Protein AF-A0A147BIZ6-F1 (afdb_monomer)

Mean predicted aligned error: 16.17 Å

Structure (mmCIF, N/CA/C/O backbone):
data_AF-A0A147BIZ6-F1
#
_entry.id   AF-A0A147BIZ6-F1
#
loop_
_atom_site.group_PDB
_atom_site.id
_atom_site.type_symbol
_atom_site.label_atom_id
_atom_site.label_alt_id
_atom_site.label_comp_id
_atom_site.label_asym_id
_atom_site.label_entity_id
_atom_site.label_seq_id
_atom_site.pdbx_PDB_ins_code
_atom_site.Cartn_x
_atom_site.Cartn_y
_atom_site.Cartn_z
_atom_site.occupancy
_atom_site.B_iso_or_equiv
_atom_site.auth_seq_id
_atom_site.auth_comp_id
_atom_site.auth_asym_id
_atom_site.auth_atom_id
_atom_site.pdbx_PDB_model_num
ATOM 1 N N . PRO A 1 1 ? 13.491 -36.170 -57.512 1.00 40.28 1 PRO A N 1
ATOM 2 C CA . PRO A 1 1 ? 14.283 -35.021 -57.006 1.00 40.28 1 PRO A CA 1
ATOM 3 C C . PRO A 1 1 ? 13.377 -34.007 -56.282 1.00 40.28 1 PRO A C 1
ATOM 5 O O . PRO A 1 1 ? 12.767 -33.144 -56.906 1.00 40.28 1 PRO A O 1
ATOM 8 N N . GLY A 1 2 ? 13.208 -34.188 -54.967 1.00 39.81 2 GLY A N 1
ATOM 9 C CA . GLY A 1 2 ? 12.314 -33.380 -54.133 1.00 39.81 2 GLY A CA 1
ATOM 10 C C . GLY A 1 2 ? 12.950 -32.052 -53.729 1.00 39.81 2 GLY A C 1
ATOM 11 O O . GLY A 1 2 ? 13.956 -32.026 -53.024 1.00 39.81 2 GLY A O 1
ATOM 12 N N . GLN A 1 3 ? 12.356 -30.937 -54.155 1.00 44.06 3 GLN A N 1
ATOM 13 C CA . GLN A 1 3 ? 12.737 -29.612 -53.673 1.00 44.06 3 GLN A CA 1
ATOM 14 C C . GLN A 1 3 ? 12.077 -29.357 -52.314 1.00 44.06 3 GLN A C 1
ATOM 16 O O . GLN A 1 3 ? 10.946 -28.878 -52.222 1.00 44.06 3 GLN A O 1
ATOM 21 N N . HIS A 1 4 ? 12.796 -29.667 -51.236 1.00 42.28 4 HIS A N 1
ATOM 22 C CA . HIS A 1 4 ? 12.445 -29.192 -49.902 1.00 42.28 4 HIS A CA 1
ATOM 23 C C . HIS A 1 4 ? 12.630 -27.671 -49.850 1.00 42.28 4 HIS A C 1
ATOM 25 O O . HIS A 1 4 ? 13.736 -27.165 -49.656 1.00 42.28 4 HIS A O 1
ATOM 31 N N . ARG A 1 5 ? 11.530 -26.926 -50.010 1.00 52.16 5 ARG A N 1
ATOM 32 C CA . ARG A 1 5 ? 11.471 -25.501 -49.670 1.00 52.16 5 ARG A CA 1
ATOM 33 C C . ARG A 1 5 ? 11.803 -25.356 -48.183 1.00 52.16 5 ARG A C 1
ATOM 35 O O . ARG A 1 5 ? 10.980 -25.675 -47.325 1.00 52.16 5 ARG A O 1
ATOM 42 N N . ARG A 1 6 ? 13.020 -24.899 -47.873 1.00 53.03 6 ARG A N 1
ATOM 43 C CA . ARG A 1 6 ? 13.407 -24.510 -46.513 1.00 53.03 6 ARG A CA 1
ATOM 44 C C . ARG A 1 6 ? 12.489 -23.370 -46.080 1.00 53.03 6 ARG A C 1
ATOM 46 O O . ARG A 1 6 ? 12.562 -22.273 -46.628 1.00 53.03 6 ARG A O 1
ATOM 53 N N . ARG A 1 7 ? 11.593 -23.645 -45.129 1.00 49.03 7 ARG A N 1
ATOM 54 C CA . ARG A 1 7 ? 10.797 -22.601 -44.477 1.00 49.03 7 ARG A CA 1
ATOM 55 C C . ARG A 1 7 ? 11.773 -21.602 -43.839 1.00 49.03 7 ARG A C 1
ATOM 57 O O . ARG A 1 7 ? 12.720 -22.051 -43.189 1.00 49.03 7 ARG A O 1
ATOM 64 N N . PRO A 1 8 ? 11.586 -20.285 -44.015 1.00 49.44 8 PRO A N 1
ATOM 65 C CA . PRO A 1 8 ? 12.410 -19.311 -43.320 1.00 49.44 8 PRO A CA 1
ATOM 66 C C . PRO A 1 8 ? 12.256 -19.543 -41.816 1.00 49.44 8 PRO A C 1
ATOM 68 O O . PRO A 1 8 ? 11.139 -19.658 -41.305 1.00 49.44 8 PRO A O 1
ATOM 71 N N . PHE A 1 9 ? 13.383 -19.653 -41.112 1.00 48.72 9 PHE A N 1
ATOM 72 C CA . PHE A 1 9 ? 13.404 -19.627 -39.657 1.00 48.72 9 PHE A CA 1
ATOM 73 C C . PHE A 1 9 ? 12.833 -18.276 -39.222 1.00 48.72 9 PHE A C 1
ATOM 75 O O . PHE A 1 9 ? 13.545 -17.273 -39.187 1.00 48.72 9 PHE A O 1
ATOM 82 N N . TYR A 1 10 ? 11.543 -18.230 -38.892 1.00 48.38 10 TYR A N 1
ATOM 83 C CA . TYR A 1 10 ? 11.011 -17.151 -38.078 1.00 48.38 10 TYR A CA 1
ATOM 84 C C . TYR A 1 10 ? 11.776 -17.209 -36.756 1.00 48.38 10 TYR A C 1
ATOM 86 O O . TYR A 1 10 ? 11.495 -18.053 -35.903 1.00 48.38 10 TYR A O 1
ATOM 94 N N . ARG A 1 11 ? 12.782 -16.340 -36.583 1.00 53.50 11 ARG A N 1
ATOM 95 C CA . ARG A 1 11 ? 13.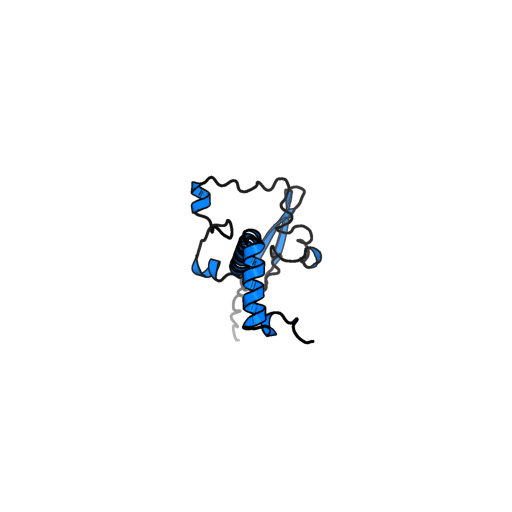306 -16.036 -35.251 1.00 53.50 11 ARG A CA 1
ATOM 96 C C . ARG A 1 11 ? 12.091 -15.624 -34.429 1.00 53.50 11 ARG A C 1
ATOM 98 O O . ARG A 1 11 ? 11.480 -14.598 -34.726 1.00 53.50 11 ARG A O 1
ATOM 105 N N . ARG A 1 12 ? 11.709 -16.441 -33.441 1.00 52.88 12 ARG A N 1
ATOM 106 C CA . ARG A 1 12 ? 10.742 -16.042 -32.413 1.00 52.88 12 ARG A CA 1
ATOM 107 C C . ARG A 1 12 ? 11.179 -14.657 -31.940 1.00 52.88 12 ARG A C 1
ATOM 109 O O . ARG A 1 12 ? 12.283 -14.526 -31.415 1.00 52.88 12 ARG A O 1
ATOM 116 N N . ARG A 1 13 ? 10.353 -13.629 -32.160 1.00 60.19 13 ARG A N 1
ATOM 117 C CA . ARG A 1 13 ? 10.505 -12.359 -31.447 1.00 60.19 13 ARG A CA 1
ATOM 118 C C . ARG A 1 13 ? 10.287 -12.702 -29.978 1.00 60.19 13 ARG A C 1
ATOM 120 O O . ARG A 1 13 ? 9.156 -12.895 -29.551 1.00 60.19 13 ARG A O 1
ATOM 127 N N . GLY A 1 14 ? 11.373 -12.940 -29.251 1.00 64.19 14 GLY A N 1
ATOM 128 C CA . GLY A 1 14 ? 11.318 -13.038 -27.803 1.00 64.19 14 GLY A CA 1
ATOM 129 C C . GLY A 1 14 ? 10.961 -11.659 -27.269 1.00 64.19 14 GLY A C 1
ATOM 130 O O . GLY A 1 14 ? 11.543 -10.669 -27.709 1.00 64.19 14 GLY A O 1
ATOM 131 N N . ASN A 1 15 ? 9.993 -11.585 -26.362 1.00 72.19 15 ASN A N 1
ATOM 132 C CA . ASN A 1 15 ? 9.743 -10.350 -25.635 1.00 72.19 15 ASN A CA 1
ATOM 133 C C . ASN A 1 15 ? 10.897 -10.165 -24.646 1.00 72.19 15 ASN A C 1
ATOM 135 O O . ASN A 1 15 ? 11.154 -11.048 -23.829 1.00 72.19 15 ASN A O 1
ATOM 139 N N . SER A 1 16 ? 11.602 -9.040 -24.738 1.00 79.50 16 SER A N 1
ATOM 140 C CA . SER A 1 16 ? 12.616 -8.641 -23.764 1.00 79.50 16 SER A CA 1
ATOM 141 C C . SER A 1 16 ? 12.055 -7.535 -22.880 1.00 79.50 16 SER A C 1
ATOM 143 O O . SER A 1 16 ? 11.578 -6.525 -23.395 1.00 79.50 16 SER A O 1
ATOM 145 N N . ALA A 1 17 ? 12.142 -7.699 -21.564 1.00 78.69 17 ALA A N 1
ATOM 146 C CA . ALA A 1 17 ? 11.899 -6.629 -20.608 1.00 78.69 17 ALA A CA 1
ATOM 147 C C . ALA A 1 17 ? 13.237 -6.065 -20.126 1.00 78.69 17 ALA A C 1
ATOM 149 O O . ALA A 1 17 ? 14.152 -6.828 -19.801 1.00 78.69 17 ALA A O 1
ATOM 150 N N . THR A 1 18 ? 13.326 -4.742 -20.044 1.00 80.06 18 THR A N 1
ATOM 151 C CA . THR A 1 18 ? 14.473 -4.040 -19.465 1.00 80.06 18 THR A CA 1
ATOM 152 C C . THR A 1 18 ? 14.015 -3.315 -18.210 1.00 80.06 18 THR A C 1
ATOM 154 O O . THR A 1 18 ? 13.061 -2.544 -18.250 1.00 80.06 18 THR A O 1
ATOM 157 N N . TRP A 1 19 ? 14.697 -3.575 -17.100 1.00 77.06 19 TRP A N 1
ATOM 158 C CA . TRP A 1 19 ? 14.511 -2.882 -15.828 1.00 77.06 19 TRP A CA 1
ATOM 159 C C . TRP A 1 19 ? 15.701 -1.962 -15.601 1.00 77.06 19 TRP A C 1
ATOM 161 O O . TRP A 1 19 ? 16.837 -2.417 -15.730 1.00 77.06 19 TRP A O 1
ATOM 171 N N . THR A 1 20 ? 15.449 -0.707 -15.240 1.00 78.50 20 THR A N 1
ATOM 172 C CA . THR A 1 20 ? 16.494 0.287 -14.976 1.00 78.50 20 THR A CA 1
ATOM 173 C C . THR A 1 20 ? 16.209 0.997 -13.662 1.00 78.50 20 THR A C 1
ATOM 175 O O . THR A 1 20 ? 15.079 1.415 -13.416 1.00 78.50 20 THR A O 1
ATOM 178 N N . VAL A 1 21 ? 17.238 1.136 -12.830 1.00 75.00 21 VAL A N 1
ATOM 179 C CA . VAL A 1 21 ? 17.223 1.955 -11.611 1.00 75.00 21 VAL A CA 1
ATOM 180 C C . VAL A 1 21 ? 18.377 2.951 -11.660 1.00 75.00 21 VAL A C 1
ATOM 182 O O . VAL A 1 21 ? 19.414 2.671 -12.266 1.00 75.00 21 VAL A O 1
ATOM 185 N N . LEU A 1 22 ? 18.210 4.109 -11.026 1.00 73.06 22 LEU A N 1
ATOM 186 C CA . LEU A 1 22 ? 19.297 5.065 -10.822 1.00 73.06 22 LEU A CA 1
ATOM 187 C C . LEU A 1 22 ? 19.997 4.739 -9.502 1.00 73.06 22 LEU A C 1
ATOM 189 O O . LEU A 1 22 ? 19.378 4.777 -8.442 1.00 73.06 22 LEU A O 1
ATOM 193 N N . GLY A 1 23 ? 21.279 4.381 -9.574 1.00 70.25 23 GLY A N 1
ATOM 194 C CA . GLY A 1 23 ? 22.105 4.135 -8.394 1.00 70.25 23 GLY A CA 1
ATOM 195 C C . GLY A 1 23 ? 22.572 5.438 -7.718 1.00 70.25 23 GLY A C 1
ATOM 196 O O . GLY A 1 23 ? 22.477 6.485 -8.352 1.00 70.25 23 GLY A O 1
ATOM 197 N N . PRO A 1 24 ? 23.133 5.378 -6.485 1.00 65.81 24 PRO A N 1
ATOM 198 C CA . PRO A 1 24 ? 23.568 6.489 -5.608 1.00 65.81 24 PRO A CA 1
ATOM 199 C C . PRO A 1 24 ? 24.490 7.562 -6.210 1.00 65.81 24 PRO A C 1
ATOM 201 O O . PRO A 1 24 ? 24.700 8.593 -5.582 1.00 65.81 24 PRO A O 1
ATOM 204 N N . GLN A 1 25 ? 25.071 7.316 -7.384 1.00 70.50 25 GLN A N 1
ATOM 205 C CA . GLN A 1 25 ? 25.946 8.243 -8.108 1.00 70.50 25 GLN A CA 1
ATOM 206 C C . GLN A 1 25 ? 25.309 8.755 -9.416 1.00 70.50 25 GLN A C 1
ATOM 208 O O . GLN A 1 25 ? 26.008 9.238 -10.301 1.00 70.50 25 GLN A O 1
ATOM 213 N N . GLY A 1 26 ? 23.996 8.581 -9.587 1.00 68.69 26 GLY A N 1
ATOM 214 C CA . GLY A 1 26 ? 23.255 8.918 -10.805 1.00 68.69 26 GLY A CA 1
ATOM 215 C C . GLY A 1 26 ? 23.491 7.949 -11.968 1.00 68.69 26 GLY A C 1
ATOM 216 O O . GLY A 1 26 ? 23.024 8.189 -13.079 1.00 68.69 26 GLY A O 1
ATOM 217 N N . LEU A 1 27 ? 24.208 6.848 -11.735 1.00 76.81 27 LEU A N 1
ATOM 218 C CA . LEU A 1 27 ? 24.508 5.852 -12.759 1.00 76.81 27 LEU A CA 1
ATOM 219 C C . LEU A 1 27 ? 23.313 4.920 -12.971 1.00 76.81 27 LEU A C 1
ATOM 221 O O . LEU A 1 27 ? 22.795 4.324 -12.024 1.00 76.81 27 LEU A O 1
ATOM 225 N N . ALA A 1 28 ? 22.894 4.770 -14.227 1.00 79.50 28 ALA A N 1
ATOM 226 C CA . ALA A 1 28 ? 21.826 3.854 -14.601 1.00 79.50 28 ALA A CA 1
ATOM 227 C C . ALA A 1 28 ? 22.308 2.400 -14.515 1.0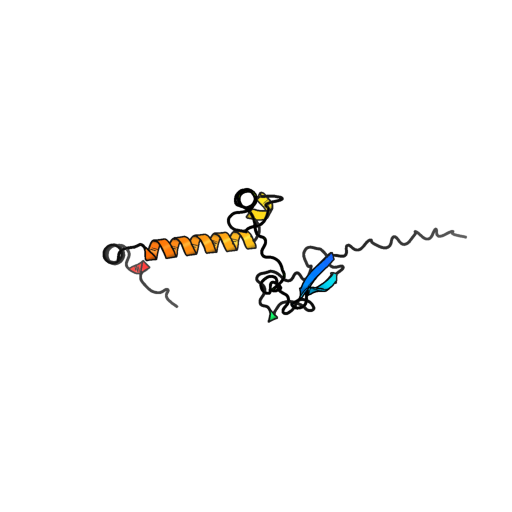0 79.50 28 ALA A C 1
ATOM 229 O O . ALA A 1 28 ? 23.208 1.976 -15.239 1.00 79.50 28 ALA A O 1
ATOM 230 N N . ILE A 1 29 ? 21.660 1.612 -13.662 1.00 77.88 29 ILE A N 1
ATOM 231 C CA . ILE A 1 29 ? 21.880 0.174 -13.543 1.00 77.88 29 ILE A CA 1
ATOM 232 C C . ILE A 1 29 ? 20.719 -0.511 -14.246 1.00 77.88 29 ILE A C 1
ATOM 234 O O . ILE A 1 29 ? 19.570 -0.380 -13.825 1.00 77.88 29 ILE A O 1
ATOM 238 N N . SER A 1 30 ? 21.015 -1.228 -15.330 1.00 81.31 30 SER A N 1
ATOM 239 C CA . SER A 1 30 ? 19.999 -1.870 -16.165 1.00 81.31 30 SER A CA 1
ATOM 240 C C . SER A 1 30 ? 20.161 -3.386 -16.202 1.00 81.31 30 SER A C 1
ATOM 242 O O . SER A 1 30 ? 21.275 -3.908 -16.209 1.00 81.31 30 SER A O 1
ATOM 244 N N . ARG A 1 31 ? 19.039 -4.104 -16.272 1.00 80.81 31 ARG A N 1
ATOM 245 C CA . ARG A 1 31 ? 18.996 -5.547 -16.526 1.00 80.81 31 ARG A CA 1
ATOM 246 C C . ARG A 1 31 ? 17.970 -5.850 -17.603 1.00 80.81 31 ARG A C 1
ATOM 248 O O . ARG A 1 31 ? 16.805 -5.488 -17.464 1.00 80.81 31 ARG A O 1
ATOM 255 N N . THR A 1 32 ? 18.393 -6.600 -18.611 1.00 85.12 32 THR A N 1
ATOM 256 C CA . THR A 1 32 ? 17.518 -7.108 -19.670 1.00 85.12 32 THR A 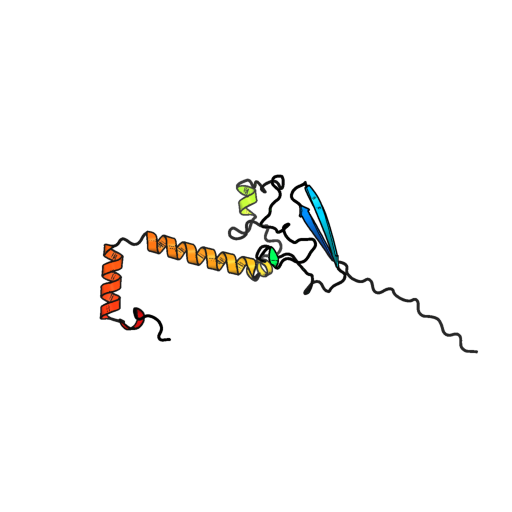CA 1
ATOM 257 C C . THR A 1 32 ? 17.226 -8.586 -19.438 1.00 85.12 32 THR A C 1
ATOM 259 O O . THR A 1 32 ? 18.112 -9.356 -19.066 1.00 85.12 32 THR A O 1
ATOM 262 N N . SER A 1 33 ? 15.977 -8.993 -19.637 1.00 80.62 33 SER A N 1
ATOM 263 C CA . SER A 1 33 ? 15.510 -10.359 -19.414 1.00 80.62 33 SER A CA 1
ATOM 264 C C . SER A 1 33 ? 14.484 -10.757 -2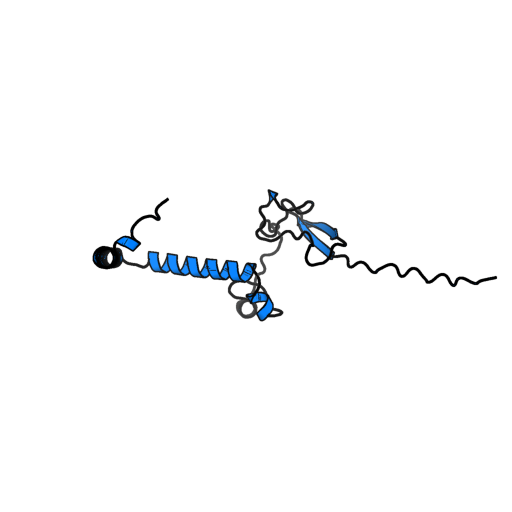0.468 1.00 80.62 33 SER A C 1
ATOM 266 O O . SER A 1 33 ? 13.537 -10.021 -20.731 1.00 80.62 33 SER A O 1
ATOM 268 N N . ASN A 1 34 ? 14.643 -11.960 -21.018 1.00 83.25 34 ASN A N 1
ATOM 269 C CA . ASN A 1 34 ? 13.727 -12.542 -22.006 1.00 83.25 34 ASN A CA 1
ATOM 270 C C . ASN A 1 34 ? 12.652 -13.440 -21.367 1.00 83.25 34 ASN A C 1
ATOM 272 O O . ASN A 1 34 ? 12.008 -14.229 -22.058 1.00 83.25 34 ASN A O 1
ATOM 276 N N . LEU A 1 35 ? 12.511 -13.390 -20.038 1.00 77.56 35 LEU A N 1
ATOM 277 C CA . LEU A 1 35 ? 11.505 -14.162 -19.317 1.00 77.56 35 LEU A CA 1
ATOM 278 C C . LEU A 1 35 ? 10.077 -13.657 -19.620 1.00 77.56 35 LEU A C 1
ATOM 280 O O . LEU A 1 35 ? 9.893 -12.486 -19.968 1.00 77.56 35 LEU A O 1
ATOM 284 N N . PRO A 1 36 ? 9.041 -14.500 -19.464 1.00 75.38 36 PRO A N 1
ATOM 285 C CA . PRO A 1 36 ? 7.655 -14.034 -19.469 1.00 75.38 36 PRO A CA 1
ATOM 286 C C . PRO A 1 36 ? 7.436 -12.927 -18.429 1.00 75.38 36 PRO A C 1
ATOM 288 O O . PRO A 1 36 ? 8.087 -12.923 -17.381 1.00 75.38 36 PRO A O 1
ATOM 291 N N . TRP A 1 37 ? 6.541 -11.979 -18.721 1.00 71.88 37 TRP A N 1
ATOM 292 C CA . TRP A 1 37 ? 6.323 -10.781 -17.896 1.00 71.88 37 TRP A CA 1
ATOM 293 C C . TRP A 1 37 ? 5.957 -11.121 -16.444 1.00 71.88 37 TRP A C 1
ATOM 295 O O . TRP A 1 37 ? 6.411 -10.460 -15.509 1.00 71.88 37 TRP A O 1
ATOM 305 N N . GLU A 1 38 ? 5.190 -12.193 -16.250 1.00 71.88 38 GLU A N 1
ATOM 306 C CA . GLU A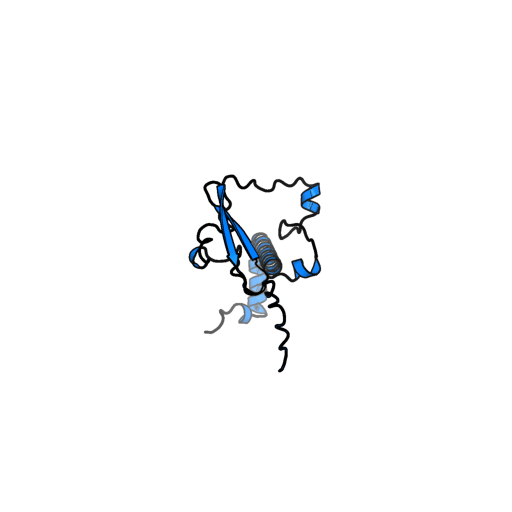 1 38 ? 4.666 -12.651 -14.962 1.00 71.88 38 GLU A CA 1
ATOM 307 C C . GLU A 1 38 ? 5.775 -13.105 -14.004 1.00 71.88 38 GLU A C 1
ATOM 309 O O . GLU A 1 38 ? 5.626 -12.990 -12.789 1.00 71.88 38 GLU A O 1
ATOM 314 N N . VAL A 1 39 ? 6.898 -13.577 -14.552 1.00 75.56 39 VAL A N 1
ATOM 315 C CA . VAL A 1 39 ? 8.029 -14.147 -13.800 1.00 75.56 39 VAL A CA 1
ATOM 316 C C . VAL A 1 39 ? 9.291 -13.287 -13.892 1.00 75.56 39 VAL A C 1
ATOM 318 O O . VAL A 1 39 ? 10.385 -13.733 -13.546 1.00 75.56 39 VAL A O 1
ATOM 321 N N . GLN A 1 40 ? 9.168 -12.045 -14.370 1.00 73.81 40 GLN A N 1
ATOM 322 C CA . GLN A 1 40 ? 10.292 -11.115 -14.407 1.00 73.81 40 GLN A CA 1
ATOM 323 C C . GLN A 1 40 ? 10.827 -10.864 -12.985 1.00 73.81 40 GLN A C 1
ATOM 325 O O . GLN A 1 40 ? 10.032 -10.529 -12.099 1.00 73.81 40 GLN A O 1
ATOM 330 N N . PRO A 1 41 ? 12.154 -10.975 -12.754 1.00 64.81 41 PRO A N 1
ATOM 331 C CA . PRO A 1 41 ? 12.777 -10.645 -11.478 1.00 64.81 41 PRO A CA 1
ATOM 332 C C . PRO A 1 41 ? 12.730 -9.128 -11.288 1.00 64.81 41 PRO A C 1
ATOM 334 O O . PRO A 1 41 ? 13.628 -8.396 -11.705 1.00 64.81 41 PRO A O 1
ATOM 337 N N . ARG A 1 42 ? 11.626 -8.665 -10.708 1.00 68.56 42 ARG A N 1
ATOM 338 C CA . ARG A 1 42 ? 11.355 -7.265 -10.397 1.00 68.56 42 ARG A CA 1
ATOM 339 C C . ARG A 1 42 ? 11.841 -6.992 -8.981 1.00 68.56 42 ARG A C 1
ATOM 341 O O . ARG A 1 42 ? 11.376 -7.685 -8.085 1.00 68.56 42 ARG A O 1
ATOM 348 N N . PRO A 1 43 ? 12.722 -6.007 -8.757 1.00 63.91 43 PRO A N 1
ATOM 349 C CA . PRO A 1 43 ? 12.930 -5.473 -7.419 1.00 63.91 43 PRO A CA 1
ATOM 350 C C . PRO A 1 43 ? 11.607 -4.841 -6.980 1.00 63.91 43 PRO A C 1
ATOM 352 O O . PRO A 1 43 ? 11.227 -3.789 -7.501 1.00 63.91 43 PRO A O 1
ATOM 355 N N . LEU A 1 44 ? 10.850 -5.495 -6.102 1.00 64.56 44 LEU A N 1
ATOM 356 C CA . LEU A 1 44 ? 9.641 -4.887 -5.561 1.00 64.56 44 LEU A CA 1
ATOM 357 C C . LEU A 1 44 ? 10.040 -3.897 -4.467 1.00 64.56 44 LEU A C 1
ATOM 359 O O . LEU A 1 44 ? 11.008 -4.100 -3.739 1.00 64.56 44 LEU A O 1
ATOM 363 N N . THR A 1 45 ? 9.268 -2.819 -4.320 1.00 59.06 45 THR A N 1
ATOM 364 C CA . THR A 1 45 ? 9.501 -1.778 -3.299 1.00 59.06 45 THR A CA 1
ATOM 365 C C . THR A 1 45 ? 9.557 -2.330 -1.872 1.00 59.06 45 THR A C 1
ATOM 367 O O . THR A 1 45 ? 10.100 -1.685 -0.986 1.00 59.06 45 THR A O 1
ATOM 370 N N . THR A 1 46 ? 8.957 -3.495 -1.638 1.00 59.19 46 THR A N 1
ATOM 371 C CA . THR A 1 46 ? 8.824 -4.124 -0.321 1.00 59.19 46 THR A CA 1
ATOM 372 C C . THR A 1 46 ? 9.818 -5.254 -0.076 1.00 59.19 46 THR A C 1
ATOM 374 O O . THR A 1 46 ? 9.825 -5.800 1.026 1.00 59.19 46 THR A O 1
ATOM 377 N N . ASP A 1 47 ? 10.610 -5.643 -1.078 1.00 65.94 47 ASP A N 1
ATOM 378 C CA . ASP A 1 47 ? 11.576 -6.729 -0.920 1.00 65.94 47 ASP A CA 1
ATOM 379 C C . ASP A 1 47 ? 12.671 -6.298 0.054 1.00 65.94 47 ASP A C 1
ATOM 381 O O . ASP A 1 47 ? 13.147 -5.159 0.018 1.00 65.94 47 ASP A O 1
ATOM 385 N N . ARG A 1 48 ? 13.109 -7.211 0.928 1.00 68.19 48 ARG A N 1
ATOM 386 C CA . ARG A 1 48 ? 14.260 -6.911 1.783 1.00 68.19 48 ARG A CA 1
ATOM 387 C C . ARG A 1 48 ? 15.476 -6.653 0.889 1.00 68.19 48 ARG A C 1
ATOM 389 O O . ARG A 1 48 ? 15.722 -7.454 -0.014 1.00 68.19 48 ARG A O 1
ATOM 396 N N . PRO A 1 49 ? 16.310 -5.634 1.166 1.00 68.75 49 PRO A N 1
ATOM 397 C CA . PRO A 1 49 ? 17.465 -5.314 0.322 1.00 68.75 49 PRO A CA 1
ATOM 398 C C . PRO A 1 49 ? 18.391 -6.507 0.030 1.00 68.75 49 PRO A C 1
ATOM 400 O O . PRO A 1 49 ? 18.961 -6.602 -1.055 1.00 68.75 49 PRO A O 1
ATOM 403 N N . ALA A 1 50 ? 18.516 -7.448 0.973 1.00 71.12 50 ALA A N 1
ATOM 404 C CA . ALA A 1 50 ? 19.313 -8.667 0.820 1.00 71.12 50 ALA A CA 1
ATOM 405 C C . ALA A 1 50 ? 18.719 -9.688 -0.174 1.00 71.12 50 ALA A C 1
ATOM 407 O O . ALA A 1 50 ? 19.465 -10.424 -0.827 1.00 71.12 50 ALA A O 1
ATOM 408 N N . GLU A 1 51 ? 17.393 -9.717 -0.298 1.00 75.25 51 GLU A N 1
ATOM 409 C CA . GLU A 1 51 ? 16.627 -10.643 -1.142 1.00 75.25 51 GLU A CA 1
ATOM 410 C C . GLU A 1 51 ? 16.513 -10.129 -2.589 1.00 75.25 51 GLU A C 1
ATOM 412 O O . GLU A 1 51 ? 16.222 -10.895 -3.508 1.00 75.25 51 GLU A O 1
ATOM 417 N N . VAL A 1 52 ? 16.840 -8.853 -2.822 1.00 73.81 52 VAL A N 1
ATOM 418 C CA . VAL A 1 52 ? 16.826 -8.241 -4.153 1.00 73.81 52 VAL A CA 1
ATOM 419 C C . VAL A 1 52 ? 17.900 -8.877 -5.052 1.00 73.81 52 VAL A C 1
ATOM 421 O O . VAL A 1 52 ? 19.090 -8.911 -4.693 1.00 73.81 52 VAL A O 1
ATOM 424 N N . PRO A 1 53 ? 17.524 -9.370 -6.248 1.00 73.75 53 PRO A N 1
ATOM 425 C CA . PRO A 1 53 ? 18.473 -9.949 -7.189 1.00 73.75 53 PRO A CA 1
ATOM 426 C C . PRO A 1 53 ? 19.504 -8.926 -7.687 1.00 73.75 53 PRO A C 1
ATOM 428 O O . PRO A 1 53 ? 19.176 -7.776 -7.982 1.00 73.75 53 PRO A O 1
ATOM 431 N N . LYS A 1 54 ? 20.754 -9.363 -7.901 1.00 73.94 54 LYS A N 1
ATOM 432 C CA . LYS A 1 54 ? 21.732 -8.577 -8.678 1.00 73.94 54 LYS A CA 1
ATOM 433 C C . LYS A 1 54 ? 21.166 -8.271 -10.088 1.00 73.94 54 LYS A C 1
ATOM 435 O O . LYS A 1 54 ? 20.461 -9.121 -10.646 1.00 73.94 54 LYS A O 1
ATOM 440 N N . PRO A 1 55 ? 21.451 -7.098 -10.686 1.00 71.56 55 PRO A N 1
ATOM 441 C CA . PRO A 1 55 ? 22.341 -6.034 -10.209 1.00 71.56 55 PRO A CA 1
ATOM 442 C C . PRO A 1 55 ? 21.669 -5.003 -9.280 1.00 71.56 55 PRO A C 1
ATOM 444 O O . PRO A 1 55 ? 22.318 -4.050 -8.880 1.00 71.56 55 PRO A O 1
ATOM 447 N N . PHE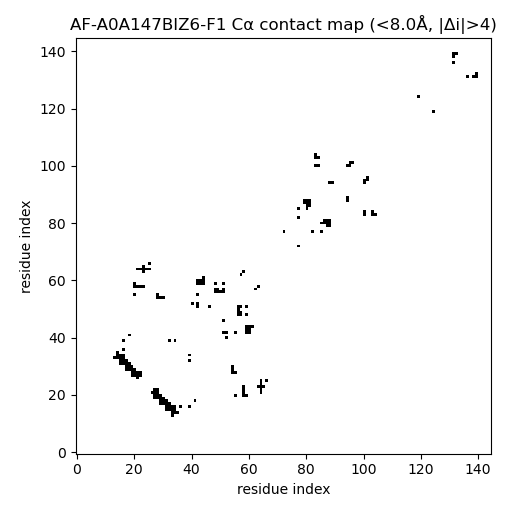 A 1 56 ? 20.399 -5.181 -8.912 1.00 74.06 56 PHE A N 1
ATOM 448 C CA . PHE A 1 56 ? 19.603 -4.167 -8.204 1.00 74.06 56 PHE A CA 1
ATOM 449 C C . PHE A 1 56 ? 19.748 -4.183 -6.676 1.00 74.06 56 PHE A C 1
ATOM 451 O O . PHE A 1 56 ? 19.125 -3.387 -5.977 1.00 74.06 56 PHE A O 1
ATOM 458 N N . ARG A 1 57 ? 20.545 -5.106 -6.133 1.00 75.81 57 ARG A N 1
ATOM 459 C CA . ARG A 1 57 ? 20.800 -5.213 -4.692 1.00 75.81 57 ARG A CA 1
ATOM 460 C C . ARG A 1 57 ? 21.414 -3.910 -4.167 1.00 75.81 57 ARG A C 1
ATOM 462 O O . ARG A 1 57 ? 22.465 -3.514 -4.654 1.00 75.81 57 ARG A O 1
ATOM 469 N N . GLY A 1 58 ? 20.786 -3.294 -3.163 1.00 70.06 58 GLY A N 1
ATOM 470 C CA . GLY A 1 58 ? 21.207 -1.991 -2.619 1.00 70.06 58 GLY A CA 1
ATOM 471 C C . GLY A 1 58 ? 20.825 -0.783 -3.488 1.00 70.06 58 GLY A C 1
ATOM 472 O O . GLY A 1 58 ? 21.322 0.316 -3.263 1.00 70.06 58 GLY A O 1
ATOM 473 N N . HIS A 1 59 ? 19.972 -0.997 -4.494 1.00 67.44 59 HIS A N 1
ATOM 474 C CA . HIS A 1 59 ? 19.430 0.022 -5.395 1.00 67.44 59 HIS A CA 1
ATOM 475 C C . HIS A 1 59 ? 17.905 -0.128 -5.487 1.00 67.44 59 HIS A C 1
ATOM 477 O O . HIS A 1 59 ? 17.330 -0.221 -6.575 1.00 67.44 59 HIS A O 1
ATOM 483 N N . THR A 1 60 ? 17.253 -0.272 -4.332 1.00 61.50 60 THR A N 1
ATOM 484 C CA . THR A 1 60 ? 15.804 -0.491 -4.250 1.00 61.50 60 THR A CA 1
ATOM 485 C C . THR A 1 60 ? 15.034 0.825 -4.310 1.00 61.50 60 THR A C 1
ATOM 487 O O . THR A 1 60 ? 15.593 1.894 -4.103 1.00 61.50 60 THR A O 1
ATOM 490 N N . LEU A 1 61 ? 13.720 0.769 -4.551 1.00 54.66 61 LEU A N 1
ATOM 491 C CA . LEU A 1 61 ? 12.856 1.961 -4.543 1.00 54.66 61 LEU A CA 1
ATOM 492 C C . LEU A 1 61 ? 12.818 2.691 -3.184 1.00 54.66 61 LEU A C 1
ATOM 494 O O . LEU A 1 61 ? 12.413 3.851 -3.141 1.00 54.66 61 LEU A O 1
ATOM 498 N N . THR A 1 62 ? 13.215 2.039 -2.084 1.00 55.53 62 THR A N 1
ATOM 499 C CA . THR A 1 62 ? 13.402 2.698 -0.780 1.00 55.53 62 THR A CA 1
ATOM 500 C C . THR A 1 62 ? 14.741 3.427 -0.673 1.00 55.53 62 THR A C 1
ATOM 502 O O . THR A 1 62 ? 14.847 4.373 0.101 1.00 55.53 62 THR A O 1
ATOM 505 N N . ASP A 1 63 ? 15.720 3.058 -1.500 1.00 56.59 63 ASP A N 1
ATOM 506 C CA . ASP A 1 63 ? 17.023 3.712 -1.632 1.00 56.59 63 ASP A CA 1
ATOM 507 C C . ASP A 1 63 ? 16.951 4.775 -2.739 1.00 56.59 63 ASP A C 1
ATOM 509 O O . ASP A 1 63 ? 17.677 4.720 -3.735 1.00 56.59 63 ASP A O 1
ATOM 513 N N . ARG A 1 64 ? 16.017 5.729 -2.611 1.00 53.97 64 ARG A N 1
ATOM 514 C CA . ARG A 1 64 ? 15.940 6.851 -3.556 1.00 53.97 64 ARG A CA 1
ATOM 515 C C . ARG A 1 64 ? 17.293 7.554 -3.611 1.00 53.97 64 ARG A C 1
ATOM 517 O O . ARG A 1 64 ? 17.878 7.876 -2.577 1.00 53.97 64 ARG A O 1
ATOM 524 N N . HIS A 1 65 ? 17.776 7.796 -4.827 1.00 58.78 65 HIS A N 1
ATOM 525 C CA . HIS A 1 65 ? 18.976 8.591 -5.036 1.00 58.78 65 HIS A CA 1
ATOM 526 C C . HIS A 1 65 ? 18.801 9.960 -4.353 1.00 58.78 65 HIS A C 1
ATOM 528 O O . HIS A 1 65 ? 17.721 10.538 -4.470 1.00 58.78 65 HIS A O 1
ATOM 534 N N . PRO A 1 66 ? 19.827 10.528 -3.694 1.00 61.28 66 PRO A N 1
ATOM 535 C CA . PRO A 1 66 ? 19.724 11.859 -3.087 1.00 61.28 66 PRO A CA 1
ATOM 536 C C . PRO A 1 66 ? 19.299 12.955 -4.080 1.00 61.28 66 PRO A C 1
ATOM 538 O O . PRO A 1 66 ? 18.644 13.916 -3.694 1.00 61.28 66 PRO A O 1
ATOM 541 N N . ASN A 1 67 ? 19.631 12.776 -5.366 1.00 57.31 67 ASN A N 1
ATOM 542 C CA . ASN A 1 67 ? 19.204 13.648 -6.469 1.00 57.31 67 ASN A CA 1
ATOM 543 C C . ASN A 1 67 ? 18.023 13.088 -7.282 1.00 57.31 67 ASN A C 1
ATOM 545 O O . ASN A 1 67 ? 17.744 13.636 -8.343 1.00 57.31 67 ASN A O 1
ATOM 549 N N . ASP A 1 68 ? 17.385 11.981 -6.878 1.00 58.22 68 ASP A N 1
ATOM 550 C CA . ASP A 1 68 ? 16.075 11.630 -7.442 1.00 58.22 68 ASP A CA 1
ATOM 551 C C . ASP A 1 68 ? 15.104 12.681 -6.899 1.00 58.22 68 ASP A C 1
ATOM 553 O O . A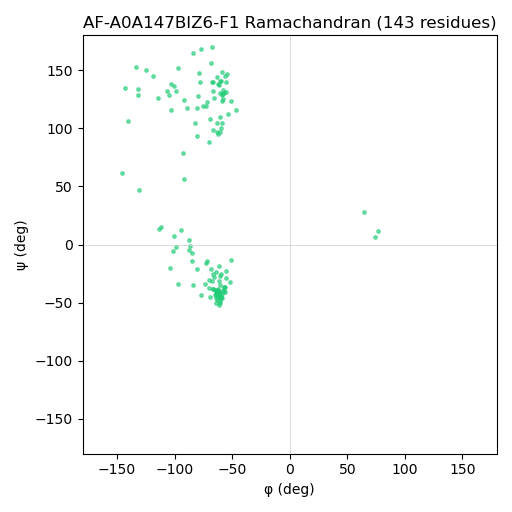SP A 1 68 ? 14.871 12.710 -5.683 1.00 58.22 68 ASP A O 1
ATOM 557 N N . PRO A 1 69 ? 14.626 13.622 -7.732 1.00 58.59 69 PRO A N 1
ATOM 558 C CA . PRO A 1 69 ? 13.824 14.716 -7.229 1.00 58.59 69 PRO A CA 1
ATOM 559 C C . PRO A 1 69 ? 12.598 14.120 -6.548 1.00 58.59 69 PRO A C 1
ATOM 561 O O . PRO A 1 69 ? 11.883 13.292 -7.122 1.00 58.59 69 PRO A O 1
ATOM 564 N N . ALA A 1 70 ? 12.338 14.547 -5.310 1.00 59.91 70 ALA A N 1
ATOM 565 C CA . ALA A 1 70 ? 11.031 14.320 -4.726 1.00 59.91 70 ALA A CA 1
ATOM 566 C C . ALA A 1 70 ? 10.010 14.829 -5.749 1.00 59.91 70 ALA A C 1
ATOM 568 O O . ALA A 1 70 ? 10.107 15.972 -6.193 1.00 59.91 70 ALA A O 1
ATOM 569 N N . GLN A 1 71 ? 9.088 13.969 -6.181 1.00 64.25 71 GLN A N 1
ATOM 570 C CA . GLN A 1 71 ? 8.003 14.404 -7.049 1.00 64.25 71 GLN A CA 1
ATOM 571 C C . GLN A 1 71 ? 7.168 15.407 -6.250 1.00 64.25 71 GLN A C 1
ATOM 573 O O . GLN A 1 71 ? 6.374 15.035 -5.384 1.00 64.25 71 GLN A O 1
ATOM 578 N N . LEU A 1 72 ? 7.449 16.688 -6.478 1.00 71.88 72 LEU A N 1
ATOM 579 C CA . LEU A 1 72 ? 6.737 17.806 -5.892 1.00 71.88 72 LEU A CA 1
ATOM 580 C C . LEU A 1 72 ? 5.496 18.016 -6.743 1.00 71.88 72 LEU A C 1
ATOM 582 O O . LEU A 1 72 ? 5.581 18.512 -7.860 1.00 71.88 72 LEU A O 1
ATOM 586 N N . TYR A 1 73 ? 4.362 17.588 -6.208 1.00 77.69 73 TYR A N 1
ATOM 587 C CA . TYR A 1 73 ? 3.063 17.812 -6.817 1.00 77.69 73 TYR A CA 1
ATOM 588 C C . TYR A 1 73 ? 2.397 19.010 -6.152 1.00 77.69 73 TYR A C 1
ATOM 590 O O . TYR A 1 73 ? 2.324 19.073 -4.917 1.00 77.69 73 TYR A O 1
ATOM 598 N N . ASN A 1 74 ? 1.874 19.930 -6.957 1.00 87.25 74 ASN A N 1
ATOM 599 C CA . ASN A 1 74 ? 0.974 20.961 -6.458 1.00 87.25 74 ASN A CA 1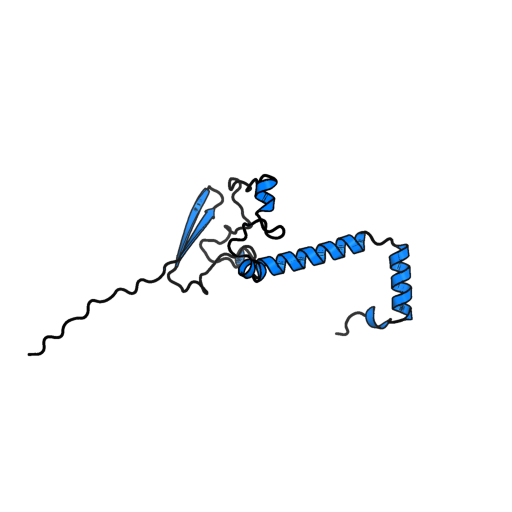
ATOM 600 C C . ASN A 1 74 ? -0.366 20.334 -6.005 1.00 87.25 74 ASN A C 1
ATOM 602 O O . ASN A 1 74 ? -0.625 19.145 -6.213 1.00 87.25 74 ASN A O 1
ATOM 606 N N . GLU A 1 75 ? -1.227 21.099 -5.330 1.00 87.19 75 GLU A N 1
ATOM 607 C CA . GLU A 1 75 ? -2.489 20.553 -4.805 1.00 87.19 75 GLU A CA 1
ATOM 608 C C . GLU A 1 75 ? -3.415 19.997 -5.892 1.00 87.19 75 GLU A C 1
ATOM 610 O O . GLU A 1 75 ? -4.106 19.007 -5.652 1.00 87.19 75 GLU A O 1
ATOM 615 N N . GLU A 1 76 ? -3.427 20.607 -7.074 1.00 88.00 76 GLU A N 1
ATOM 616 C CA . GLU A 1 76 ? -4.262 20.184 -8.199 1.00 88.00 76 GLU A CA 1
ATOM 617 C C . GLU A 1 76 ? -3.772 18.849 -8.764 1.00 88.00 76 GLU A C 1
ATOM 619 O O . GLU A 1 76 ? -4.555 17.914 -8.926 1.00 88.00 76 GLU A O 1
ATOM 624 N N . GLU A 1 77 ? -2.463 18.708 -8.953 1.00 85.81 77 GLU A N 1
ATOM 625 C CA . GLU A 1 77 ? -1.816 17.473 -9.389 1.00 85.81 77 GLU A CA 1
ATOM 626 C C . GLU A 1 77 ? -2.010 16.352 -8.367 1.00 85.81 77 GLU A C 1
ATOM 628 O O . GLU A 1 77 ? -2.304 15.217 -8.740 1.00 85.81 77 GLU A O 1
ATOM 633 N N . ARG A 1 78 ? -1.936 16.658 -7.064 1.00 86.44 78 ARG A N 1
ATOM 634 C CA . ARG A 1 78 ? -2.175 15.671 -5.997 1.00 86.44 78 ARG A CA 1
ATOM 635 C C . ARG A 1 78 ? -3.588 15.100 -6.028 1.00 86.44 78 ARG A C 1
ATOM 637 O O . ARG A 1 78 ? -3.757 13.938 -5.662 1.00 86.44 78 ARG A O 1
ATOM 644 N N . ARG A 1 79 ? -4.590 15.870 -6.469 1.00 87.62 79 ARG A N 1
ATOM 645 C CA . ARG A 1 79 ? -5.982 15.394 -6.606 1.00 87.62 79 ARG A CA 1
ATOM 646 C C . ARG A 1 79 ? -6.143 14.351 -7.713 1.00 87.62 79 ARG A C 1
ATOM 648 O O . ARG A 1 79 ? -7.109 13.595 -7.679 1.00 87.62 79 ARG A O 1
ATOM 655 N N . LEU A 1 80 ? -5.211 14.292 -8.666 1.00 87.94 80 LEU A N 1
ATOM 656 C CA . LEU A 1 80 ? -5.201 13.304 -9.752 1.00 87.94 80 LEU A CA 1
ATOM 657 C C . LEU A 1 80 ? -4.533 11.979 -9.350 1.00 87.94 80 LEU A C 1
ATOM 659 O O . LEU A 1 80 ? -4.546 11.014 -10.117 1.00 87.94 80 LEU A O 1
ATOM 663 N N . LEU A 1 81 ? -3.926 11.923 -8.163 1.00 89.38 81 LEU A N 1
ATOM 664 C CA . LEU A 1 81 ? -3.227 10.747 -7.661 1.00 89.38 81 LEU A CA 1
ATOM 665 C C . LEU A 1 81 ? -4.128 9.940 -6.731 1.00 89.38 81 LEU A C 1
ATOM 667 O O . LEU A 1 81 ? -4.960 10.479 -6.004 1.00 89.38 81 LEU A O 1
ATOM 671 N N . CYS A 1 82 ? -3.877 8.633 -6.666 1.00 91.12 82 CYS A N 1
ATOM 672 C CA . CYS A 1 82 ? -4.451 7.809 -5.615 1.00 91.12 82 CYS A CA 1
ATOM 673 C C . CYS A 1 82 ? -4.024 8.360 -4.236 1.00 91.12 82 CYS A C 1
ATOM 675 O O . CYS A 1 82 ? -2.818 8.419 -3.968 1.00 91.12 82 CYS A O 1
ATOM 677 N N . PRO A 1 83 ? -4.953 8.671 -3.314 1.00 89.56 83 PRO A N 1
ATOM 678 C CA . PRO A 1 83 ? -4.619 9.276 -2.021 1.00 89.56 83 PRO A CA 1
ATOM 679 C C . PRO A 1 83 ? -3.821 8.340 -1.105 1.00 89.56 83 PRO A C 1
ATOM 681 O O . PRO A 1 83 ? -3.071 8.800 -0.248 1.00 89.56 83 PRO A O 1
ATOM 684 N N . LEU A 1 84 ? -3.956 7.023 -1.292 1.00 87.81 84 LEU A N 1
ATOM 685 C CA . LEU A 1 84 ? -3.185 6.028 -0.547 1.00 87.81 84 LEU A CA 1
ATOM 686 C C . LEU A 1 84 ? -1.809 5.786 -1.164 1.00 87.81 84 LEU A C 1
ATOM 688 O O . LEU A 1 84 ? -0.854 5.502 -0.442 1.00 87.81 84 LEU A O 1
ATOM 692 N N . CYS A 1 85 ? -1.710 5.842 -2.496 1.00 84.62 85 CYS A N 1
ATOM 693 C CA . CYS A 1 85 ? -0.513 5.393 -3.194 1.00 84.62 85 CYS A CA 1
ATOM 694 C C . CYS A 1 85 ? 0.404 6.501 -3.711 1.00 84.62 85 CYS A C 1
ATOM 696 O O . CYS A 1 85 ? 1.574 6.203 -3.956 1.00 84.62 85 CYS A O 1
ATOM 698 N N . GLY A 1 86 ? -0.102 7.726 -3.868 1.00 85.25 86 GLY A N 1
ATOM 699 C CA . GLY A 1 86 ? 0.647 8.862 -4.404 1.00 85.25 86 GLY A CA 1
ATOM 700 C C . GLY A 1 86 ? 1.069 8.682 -5.863 1.00 85.25 86 GLY A C 1
ATOM 701 O O . GLY A 1 86 ? 2.106 9.200 -6.254 1.00 85.25 86 GLY A O 1
ATOM 702 N N . VAL A 1 87 ? 0.312 7.906 -6.648 1.00 86.44 87 VAL A N 1
ATOM 703 C CA . VAL A 1 87 ? 0.599 7.629 -8.066 1.00 86.44 87 VAL A CA 1
ATOM 704 C C . VAL A 1 87 ? -0.663 7.794 -8.918 1.00 86.44 87 VAL A C 1
ATOM 706 O O . VAL A 1 87 ? -1.760 7.576 -8.390 1.00 86.44 87 VAL A O 1
ATOM 709 N N . PRO A 1 88 ? -0.539 8.136 -10.214 1.00 86.06 88 PRO A N 1
ATOM 710 C CA . PRO A 1 88 ? -1.682 8.215 -11.119 1.00 86.06 88 PRO A CA 1
ATOM 711 C C . PRO A 1 88 ? -2.375 6.859 -11.296 1.00 86.06 88 PRO A C 1
ATOM 713 O O . PRO A 1 88 ? -1.726 5.824 -11.475 1.00 86.06 88 PRO A O 1
ATOM 716 N N . GLU A 1 89 ? -3.707 6.861 -11.298 1.00 86.62 89 GLU A N 1
ATOM 717 C CA . GLU A 1 89 ? -4.521 5.661 -11.513 1.00 86.62 89 GLU A CA 1
ATOM 718 C C . GLU A 1 89 ? -4.877 5.501 -12.998 1.00 86.62 89 GLU A C 1
ATOM 720 O O . GLU A 1 89 ? -5.994 5.799 -13.408 1.00 86.62 89 GLU A O 1
ATOM 725 N N . ILE A 1 90 ? -3.942 4.998 -13.816 1.00 85.31 90 ILE A N 1
ATOM 726 C CA . ILE A 1 90 ? -4.178 4.773 -15.263 1.00 85.31 90 ILE A CA 1
ATOM 727 C C . ILE A 1 90 ? -5.404 3.871 -15.490 1.00 85.31 90 ILE A C 1
ATOM 729 O O . ILE A 1 90 ? -6.216 4.115 -16.378 1.00 85.31 90 ILE A O 1
ATOM 733 N N . HIS A 1 91 ? -5.550 2.831 -14.663 1.00 88.75 91 HIS A N 1
ATOM 734 C CA . HIS A 1 91 ? -6.741 1.991 -14.630 1.00 88.75 91 HIS A CA 1
ATOM 735 C C . HIS A 1 91 ? -7.091 1.631 -13.180 1.00 88.75 91 HIS A C 1
ATOM 737 O O . HIS A 1 91 ? -6.421 0.826 -12.525 1.00 88.75 91 HIS A O 1
ATOM 743 N N . ARG A 1 92 ? -8.154 2.260 -12.671 1.00 89.25 92 ARG A N 1
ATOM 744 C CA . ARG A 1 92 ? -8.539 2.235 -11.252 1.00 89.25 92 ARG A CA 1
ATOM 745 C C . ARG A 1 92 ? -8.810 0.829 -10.716 1.00 89.25 92 ARG A C 1
ATOM 747 O O . ARG A 1 92 ? -8.293 0.463 -9.666 1.00 89.25 92 ARG A O 1
ATOM 754 N N . GLY A 1 93 ? -9.563 0.010 -11.454 1.00 90.94 93 GLY A N 1
ATOM 755 C CA . GLY A 1 93 ? -9.948 -1.328 -10.986 1.00 90.94 93 GLY A CA 1
ATOM 756 C C . GLY A 1 93 ? -8.748 -2.253 -10.761 1.00 90.94 93 GLY A C 1
ATOM 757 O O . GLY A 1 93 ? -8.656 -2.939 -9.745 1.00 90.94 93 GLY A O 1
ATOM 758 N N . THR A 1 94 ? -7.775 -2.222 -11.672 1.00 87.56 94 THR A N 1
ATOM 759 C CA . THR A 1 94 ? -6.543 -3.017 -11.544 1.00 87.56 94 THR A CA 1
ATOM 760 C C . THR A 1 94 ? -5.609 -2.447 -10.483 1.00 87.56 94 THR A C 1
ATOM 762 O O . THR A 1 94 ? -4.950 -3.213 -9.785 1.00 87.56 94 THR A O 1
ATOM 765 N N . HIS A 1 95 ? -5.570 -1.120 -10.326 1.00 89.44 95 HIS A N 1
ATOM 766 C CA . HIS A 1 95 ? -4.804 -0.464 -9.269 1.00 89.44 95 HIS A CA 1
ATOM 767 C C . HIS A 1 95 ? -5.287 -0.884 -7.871 1.00 89.44 95 HIS A C 1
ATOM 769 O O . HIS A 1 95 ? -4.490 -1.360 -7.064 1.00 89.44 95 HIS A O 1
ATOM 775 N N . GLN A 1 96 ? -6.593 -0.781 -7.609 1.00 91.56 96 GLN A N 1
ATOM 776 C CA . GLN A 1 96 ? -7.202 -1.118 -6.316 1.00 91.56 96 GLN A CA 1
ATOM 777 C C . GLN A 1 96 ? -7.137 -2.619 -5.996 1.00 91.56 96 GLN A C 1
ATOM 779 O O . GLN A 1 96 ? -7.001 -3.018 -4.839 1.00 91.56 96 GLN A O 1
ATOM 784 N N . ALA A 1 97 ? -7.179 -3.476 -7.020 1.00 88.19 97 ALA A N 1
ATOM 785 C CA . ALA A 1 97 ? -6.960 -4.910 -6.849 1.00 88.19 97 ALA A CA 1
ATOM 786 C C . ALA A 1 97 ? -5.489 -5.271 -6.552 1.00 88.19 97 ALA A C 1
ATOM 788 O O . ALA A 1 97 ? -5.209 -6.396 -6.134 1.00 88.19 97 ALA A O 1
ATOM 789 N N . GLY A 1 98 ? -4.555 -4.337 -6.756 1.00 84.06 98 GLY A N 1
ATOM 790 C CA . GLY A 1 98 ? -3.126 -4.547 -6.570 1.00 84.06 98 GLY A CA 1
ATOM 791 C C . GLY A 1 98 ? -2.735 -4.787 -5.110 1.00 84.06 98 GLY A C 1
ATOM 792 O O . GLY A 1 98 ? -3.202 -4.109 -4.193 1.00 84.06 98 GLY A O 1
ATOM 793 N N . ALA A 1 99 ? -1.803 -5.719 -4.895 1.00 81.25 99 ALA A N 1
ATOM 794 C CA . ALA A 1 99 ? -1.326 -6.093 -3.561 1.00 81.25 99 ALA A CA 1
ATOM 795 C C . ALA A 1 99 ? -0.763 -4.901 -2.763 1.00 81.25 99 ALA A C 1
ATOM 797 O O . ALA A 1 99 ? -1.048 -4.769 -1.575 1.00 81.25 99 ALA A O 1
ATOM 798 N N . LEU A 1 100 ? -0.021 -3.998 -3.419 1.00 81.94 100 LEU A N 1
ATOM 799 C CA . LEU A 1 100 ? 0.538 -2.809 -2.769 1.00 81.94 100 LEU A CA 1
ATOM 800 C C . LEU A 1 100 ? -0.553 -1.848 -2.272 1.00 81.94 100 LEU A C 1
ATOM 802 O O . LEU A 1 100 ? -0.438 -1.319 -1.168 1.00 81.94 100 LEU A O 1
ATOM 806 N N . HIS A 1 101 ? -1.609 -1.634 -3.066 1.00 89.06 101 HIS A N 1
ATOM 807 C CA . HIS A 1 101 ? -2.722 -0.765 -2.680 1.00 89.06 101 HIS A CA 1
ATOM 808 C C . HIS A 1 101 ? -3.441 -1.334 -1.455 1.00 89.06 101 HIS A C 1
ATOM 810 O O . HIS A 1 101 ? -3.560 -0.646 -0.445 1.00 89.06 101 HIS A O 1
ATOM 816 N N . ARG A 1 102 ? -3.808 -2.621 -1.499 1.00 88.31 102 ARG A N 1
ATOM 817 C CA . ARG A 1 102 ? -4.459 -3.319 -0.378 1.00 88.31 102 ARG A CA 1
ATOM 818 C C . ARG A 1 102 ? -3.614 -3.313 0.896 1.00 88.31 102 ARG A C 1
ATOM 820 O O . ARG A 1 102 ? -4.137 -3.123 1.988 1.00 88.31 102 ARG A O 1
ATOM 827 N N . ALA A 1 103 ? -2.299 -3.491 0.776 1.00 80.31 103 ALA A N 1
ATOM 828 C CA . ALA A 1 103 ? -1.399 -3.414 1.924 1.00 80.31 103 ALA A CA 1
ATOM 829 C C . ALA A 1 103 ? -1.393 -2.010 2.556 1.00 80.31 103 ALA A C 1
ATOM 831 O O . ALA A 1 103 ? -1.455 -1.879 3.781 1.00 80.31 103 ALA A O 1
ATOM 832 N N . ARG A 1 104 ? -1.363 -0.954 1.732 1.00 85.81 104 ARG A N 1
ATOM 833 C CA . ARG A 1 104 ? -1.434 0.441 2.201 1.00 85.81 104 ARG A CA 1
ATOM 834 C C . ARG A 1 104 ? -2.790 0.780 2.814 1.00 85.81 104 ARG A C 1
ATOM 836 O O . ARG A 1 104 ? -2.824 1.471 3.828 1.00 85.81 104 ARG A O 1
ATOM 843 N N . GLU A 1 105 ? -3.875 0.266 2.248 1.00 92.88 105 GLU A N 1
ATOM 844 C CA . GLU A 1 105 ? -5.231 0.406 2.782 1.00 92.88 105 GLU A CA 1
ATOM 845 C C . GLU A 1 105 ? -5.351 -0.220 4.179 1.00 92.88 105 GLU A C 1
ATOM 847 O O . GLU A 1 105 ? -5.740 0.460 5.130 1.00 92.88 105 GLU A O 1
ATOM 852 N N . SER A 1 106 ? -4.900 -1.467 4.347 1.00 87.06 106 SER A N 1
ATOM 853 C CA . SER A 1 106 ? -4.859 -2.142 5.652 1.00 87.06 106 SER A CA 1
ATOM 854 C C . SER A 1 106 ? -4.013 -1.380 6.676 1.00 87.06 106 SER A C 1
ATOM 856 O O . SER A 1 106 ? -4.420 -1.213 7.826 1.00 87.06 106 SER A O 1
ATOM 858 N N . ALA A 1 107 ? -2.848 -0.868 6.269 1.00 81.50 107 ALA A N 1
ATOM 859 C CA . ALA A 1 107 ? -1.994 -0.067 7.142 1.00 81.50 107 ALA A CA 1
ATOM 860 C C . ALA A 1 107 ? -2.654 1.265 7.544 1.00 81.50 107 ALA A C 1
ATOM 862 O O . ALA A 1 107 ? -2.541 1.686 8.697 1.00 81.50 107 ALA A O 1
ATOM 863 N N . ALA A 1 108 ? -3.358 1.927 6.622 1.00 87.19 108 ALA A N 1
ATOM 864 C CA . ALA A 1 108 ? -4.110 3.144 6.913 1.00 87.19 108 ALA A CA 1
ATOM 865 C C . ALA A 1 108 ? -5.254 2.873 7.903 1.00 87.19 108 ALA A C 1
ATOM 867 O O . ALA A 1 108 ? -5.414 3.620 8.869 1.00 87.19 108 ALA A O 1
ATOM 868 N N . ALA A 1 109 ? -5.986 1.769 7.724 1.00 88.88 109 ALA A N 1
ATOM 869 C CA . ALA A 1 109 ? -7.030 1.342 8.650 1.00 88.88 109 ALA A CA 1
ATOM 870 C C . ALA A 1 109 ? -6.466 1.064 10.054 1.00 88.88 109 ALA A C 1
ATOM 872 O O . ALA A 1 109 ? -6.997 1.568 11.044 1.00 88.88 109 ALA A O 1
ATOM 873 N N . ALA A 1 110 ? -5.347 0.340 10.149 1.00 83.31 110 ALA A N 1
ATOM 874 C CA . ALA A 1 110 ? -4.686 0.067 11.424 1.00 83.31 110 ALA A CA 1
ATOM 875 C C . ALA A 1 110 ? -4.255 1.359 12.139 1.00 83.31 110 ALA A C 1
ATOM 877 O O . ALA A 1 110 ? -4.521 1.529 13.328 1.00 83.31 110 ALA A O 1
ATOM 878 N N . ARG A 1 111 ? -3.655 2.314 11.415 1.00 84.25 111 ARG A N 1
ATOM 879 C CA . ARG A 1 111 ? -3.283 3.629 11.971 1.00 84.25 111 ARG A CA 1
ATOM 880 C C . ARG A 1 111 ? -4.496 4.399 12.481 1.00 84.25 111 ARG A C 1
ATOM 882 O O . ARG A 1 111 ? -4.431 4.977 13.561 1.00 84.25 111 ARG A O 1
ATOM 889 N N . ALA A 1 112 ? -5.603 4.384 11.742 1.00 86.00 112 ALA A N 1
ATOM 890 C CA . ALA A 1 112 ? -6.836 5.035 12.171 1.00 86.00 112 ALA A CA 1
ATOM 891 C C . ALA A 1 112 ? -7.388 4.422 13.470 1.00 86.00 112 ALA A C 1
ATOM 893 O O . ALA A 1 112 ? -7.847 5.156 14.342 1.00 86.00 112 ALA A O 1
ATOM 894 N N . VAL A 1 113 ? -7.302 3.097 13.633 1.00 84.81 113 VAL A N 1
ATOM 895 C CA . VAL A 1 113 ? -7.667 2.421 14.889 1.00 84.81 113 VAL A CA 1
ATOM 896 C C . VAL A 1 113 ? -6.756 2.863 16.032 1.00 84.81 113 VAL A C 1
ATOM 898 O O . VAL A 1 113 ? -7.260 3.241 17.084 1.00 84.81 113 VAL A O 1
ATOM 901 N N . VAL A 1 114 ? -5.437 2.879 15.826 1.00 79.19 114 VAL A N 1
ATOM 902 C CA . VAL A 1 114 ? -4.473 3.312 16.854 1.00 79.19 114 VAL A CA 1
ATOM 903 C C . VAL A 1 114 ? -4.725 4.756 17.286 1.00 79.19 114 VAL A C 1
ATOM 905 O O . VAL A 1 114 ? -4.774 5.029 18.480 1.00 79.19 114 VAL A O 1
ATOM 908 N N . LEU A 1 115 ? -4.951 5.674 16.342 1.00 81.31 115 LEU A N 1
ATOM 909 C CA . LEU A 1 115 ? -5.261 7.072 16.658 1.00 81.31 115 LEU A CA 1
ATOM 910 C C . LEU A 1 115 ? -6.580 7.213 17.425 1.00 81.31 115 LEU A C 1
ATOM 912 O O . LEU A 1 115 ? -6.661 8.002 18.361 1.00 81.31 115 LEU A O 1
ATOM 916 N N . ARG A 1 116 ? -7.605 6.428 17.067 1.00 81.12 116 ARG A N 1
ATOM 917 C CA . ARG A 1 116 ? -8.867 6.397 17.819 1.00 81.12 116 ARG A CA 1
ATOM 918 C C . ARG A 1 116 ? -8.660 5.891 19.237 1.00 81.12 116 ARG A C 1
ATOM 920 O O . ARG A 1 116 ? -9.195 6.501 20.148 1.00 81.12 116 ARG A O 1
ATOM 927 N N . LEU A 1 117 ? -7.882 4.823 19.420 1.00 76.44 117 LEU A N 1
ATOM 928 C CA . LEU A 1 117 ? -7.543 4.294 20.743 1.00 76.44 117 LEU A CA 1
ATOM 929 C C . LEU A 1 117 ? -6.764 5.317 21.576 1.00 76.44 117 LEU A C 1
ATOM 931 O O . LEU A 1 117 ? -7.075 5.491 22.745 1.00 76.44 117 LEU A O 1
ATOM 935 N N . ALA A 1 118 ? -5.810 6.031 20.974 1.00 74.12 118 ALA A N 1
ATOM 936 C CA . ALA A 1 118 ? -5.054 7.088 21.647 1.00 74.12 118 ALA A CA 1
ATOM 937 C C . ALA A 1 118 ? -5.930 8.280 22.076 1.00 74.12 118 ALA A C 1
ATOM 939 O O . ALA A 1 118 ? -5.573 9.000 23.001 1.00 74.12 118 ALA A O 1
ATOM 940 N N . ALA A 1 119 ? -7.073 8.484 21.416 1.00 78.25 119 ALA A N 1
ATOM 941 C CA . ALA A 1 119 ? -8.057 9.501 21.773 1.00 78.25 119 ALA A CA 1
ATOM 942 C C . ALA A 1 119 ? -9.095 9.018 22.808 1.00 78.25 119 ALA A C 1
ATOM 944 O O . ALA A 1 119 ? -9.941 9.809 23.229 1.00 78.25 119 ALA A O 1
ATOM 945 N N . ILE A 1 120 ? -9.078 7.738 23.205 1.00 80.56 120 ILE A N 1
ATOM 946 C CA . ILE A 1 120 ? -9.957 7.237 24.265 1.00 80.56 120 ILE A CA 1
ATOM 947 C C . ILE A 1 120 ? -9.415 7.723 25.606 1.00 80.56 120 ILE A C 1
ATOM 949 O O . ILE A 1 120 ? -8.312 7.370 26.009 1.00 80.56 120 ILE A O 1
ATOM 953 N N . ASP A 1 121 ? -10.235 8.497 26.309 1.00 82.88 121 ASP A N 1
ATOM 954 C CA . ASP A 1 121 ? -9.979 8.863 27.696 1.00 82.88 121 ASP A CA 1
ATOM 955 C C . ASP A 1 121 ? -9.898 7.618 28.603 1.00 82.88 121 ASP A C 1
ATOM 957 O O . ASP A 1 121 ? -10.693 6.679 28.474 1.00 82.88 121 ASP A O 1
ATOM 961 N N . GLU A 1 122 ? -8.962 7.634 29.552 1.00 84.06 122 GLU A N 1
ATOM 962 C CA . GLU A 1 122 ? -8.682 6.514 30.457 1.00 84.06 122 GLU A CA 1
ATOM 963 C C . GLU A 1 122 ? -9.941 6.076 31.226 1.00 84.06 122 GLU A C 1
ATOM 965 O O . GLU A 1 122 ? -10.196 4.882 31.396 1.00 84.06 122 GLU A O 1
ATOM 970 N N . GLN A 1 123 ? -10.810 7.013 31.622 1.00 86.19 123 GLN A N 1
ATOM 971 C CA . GLN A 1 123 ? -12.042 6.688 32.338 1.00 86.19 123 GLN A CA 1
ATOM 972 C C . GLN A 1 123 ? -13.028 5.909 31.454 1.00 86.19 123 GLN A C 1
ATOM 974 O O . GLN A 1 123 ? -13.693 4.978 31.923 1.00 86.19 123 GLN A O 1
ATOM 979 N N . ASN A 1 124 ? -13.116 6.258 30.169 1.00 82.25 124 ASN A N 1
ATOM 980 C CA . ASN A 1 124 ? -13.952 5.550 29.201 1.00 82.25 124 ASN A CA 1
ATOM 981 C C . ASN A 1 124 ? -13.393 4.159 28.878 1.00 82.25 124 ASN A C 1
ATOM 983 O O . ASN A 1 124 ? -14.168 3.203 28.781 1.00 82.25 124 ASN A O 1
ATOM 987 N N . LEU A 1 125 ? -12.066 4.021 28.796 1.00 86.31 125 LEU A N 1
ATOM 988 C CA . LEU A 1 125 ? -11.403 2.726 28.642 1.00 86.31 125 LEU A CA 1
ATOM 989 C C . LEU A 1 125 ? -11.706 1.801 29.829 1.00 86.31 125 LEU A C 1
ATOM 991 O O . LEU A 1 125 ? -12.133 0.660 29.632 1.00 86.31 125 LEU A O 1
ATOM 995 N N . GLN A 1 126 ? -11.565 2.296 31.061 1.00 88.94 126 GLN A N 1
ATOM 996 C CA . GLN A 1 126 ? -11.839 1.508 32.267 1.00 88.94 126 GLN A CA 1
ATOM 997 C C . GLN A 1 126 ? -13.311 1.088 32.367 1.00 88.94 126 GLN A C 1
ATOM 999 O O . GLN A 1 126 ? -13.601 -0.066 32.697 1.00 88.94 126 GLN A O 1
ATOM 1004 N N . ARG A 1 127 ? -14.261 1.973 32.021 1.00 88.00 127 ARG A N 1
ATOM 1005 C CA . ARG A 1 127 ? -15.690 1.608 31.956 1.00 88.00 127 ARG A CA 1
ATOM 1006 C C . ARG A 1 127 ? -15.949 0.519 30.919 1.00 88.00 127 ARG A C 1
ATOM 1008 O O . ARG A 1 127 ? -16.650 -0.446 31.221 1.00 88.00 127 ARG A O 1
ATOM 1015 N N . ALA A 1 128 ? -15.369 0.637 29.726 1.00 85.88 128 ALA A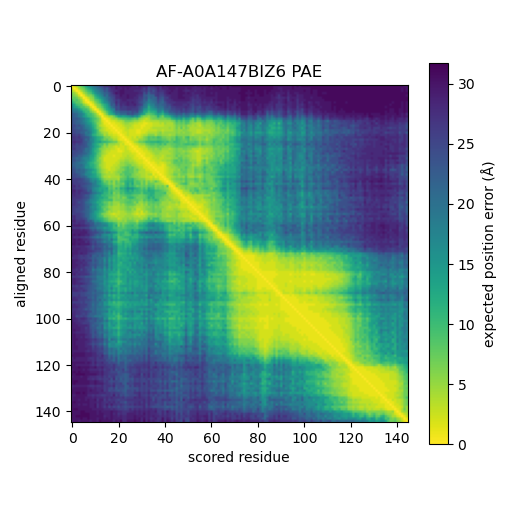 N 1
ATOM 1016 C CA . ALA A 1 128 ? -15.509 -0.376 28.684 1.00 85.88 128 ALA A CA 1
ATOM 1017 C C . ALA A 1 128 ? -14.943 -1.733 29.141 1.00 85.88 128 ALA A C 1
ATOM 1019 O O . ALA A 1 128 ? -15.614 -2.758 29.008 1.00 85.88 128 ALA A O 1
ATOM 1020 N N . LEU A 1 129 ? -13.761 -1.745 29.765 1.00 89.75 129 LEU A N 1
ATOM 1021 C CA . LEU A 1 129 ? -13.164 -2.958 30.329 1.00 89.75 129 LEU A CA 1
ATOM 1022 C C . LEU A 1 129 ? -14.027 -3.572 31.436 1.00 89.75 129 LEU A C 1
ATOM 1024 O O . LEU A 1 129 ? -14.176 -4.793 31.473 1.00 89.75 129 LEU A O 1
ATOM 1028 N N . ALA A 1 130 ? -14.633 -2.765 32.309 1.00 90.38 130 ALA A N 1
ATOM 1029 C CA . ALA A 1 130 ? -15.545 -3.256 33.341 1.00 90.38 130 ALA A CA 1
ATOM 1030 C C . ALA A 1 130 ? -16.774 -3.959 32.736 1.00 90.38 130 ALA A C 1
ATOM 1032 O O . ALA A 1 130 ? -17.160 -5.038 33.193 1.00 90.38 130 ALA A O 1
ATOM 1033 N N . VAL A 1 131 ? -17.346 -3.400 31.664 1.00 92.19 131 VAL A N 1
ATOM 1034 C CA . VAL A 1 131 ? -18.460 -4.019 30.927 1.00 92.19 131 VAL A CA 1
ATOM 1035 C C . VAL A 1 131 ? -18.030 -5.340 30.285 1.00 92.19 131 VAL A C 1
ATOM 1037 O O . VAL A 1 131 ? -18.725 -6.345 30.437 1.00 92.19 131 VAL A O 1
ATOM 1040 N N . VAL A 1 132 ? -16.871 -5.381 29.619 1.00 91.94 132 VAL A N 1
ATOM 1041 C CA . VAL A 1 132 ? -16.366 -6.608 28.976 1.00 91.94 132 VAL A CA 1
ATOM 1042 C C . VAL A 1 132 ? -16.051 -7.687 30.011 1.00 91.94 132 VAL A C 1
ATOM 1044 O O . VAL A 1 132 ? -16.460 -8.832 29.828 1.00 91.94 132 VAL A O 1
ATOM 1047 N N . ARG A 1 133 ? -15.405 -7.337 31.131 1.00 91.88 133 ARG A N 1
ATOM 1048 C CA . ARG A 1 133 ? -15.148 -8.266 32.247 1.00 91.88 133 ARG A CA 1
ATOM 1049 C C . ARG A 1 133 ? -16.440 -8.875 32.792 1.00 91.88 133 ARG A C 1
ATOM 1051 O O . ARG A 1 133 ? -16.449 -10.054 33.126 1.00 91.88 133 ARG A O 1
ATOM 1058 N N . ARG A 1 134 ? -17.525 -8.095 32.852 1.00 91.69 134 ARG A N 1
ATOM 1059 C CA . ARG A 1 134 ? -18.829 -8.554 33.351 1.00 91.69 134 ARG A CA 1
ATOM 1060 C C . ARG A 1 134 ? -19.585 -9.421 32.345 1.00 91.69 134 ARG A C 1
ATOM 1062 O O . ARG A 1 134 ? -20.180 -10.415 32.742 1.00 91.69 134 ARG A O 1
ATOM 1069 N N . LEU A 1 135 ? -19.603 -9.032 31.070 1.00 93.69 135 LEU A N 1
ATOM 1070 C CA . LEU A 1 135 ? -20.481 -9.649 30.068 1.00 93.69 135 LEU A CA 1
ATOM 1071 C C . LEU A 1 135 ? -19.794 -10.729 29.232 1.00 93.69 135 LEU A C 1
ATOM 1073 O O . LEU A 1 135 ? -20.446 -11.677 28.805 1.00 93.69 135 LEU A O 1
ATOM 1077 N N . ARG A 1 136 ? -18.498 -10.576 28.945 1.00 90.06 136 ARG A N 1
ATOM 1078 C CA . ARG A 1 136 ? -17.733 -11.472 28.064 1.00 90.06 136 ARG A CA 1
ATOM 1079 C C . ARG A 1 136 ? -16.277 -11.619 28.528 1.00 90.06 136 ARG A C 1
ATOM 1081 O O . ARG A 1 136 ? -15.359 -11.309 27.767 1.00 90.06 136 ARG A O 1
ATOM 1088 N N . PRO A 1 137 ? -16.035 -12.141 29.743 1.00 88.69 137 PRO A N 1
ATOM 1089 C CA . PRO A 1 137 ? -14.684 -12.263 30.296 1.00 88.69 137 PRO A CA 1
ATOM 1090 C C . PRO A 1 137 ? -13.745 -13.125 29.438 1.00 88.69 137 PRO A C 1
ATOM 1092 O O . PRO A 1 137 ? -12.534 -12.923 29.463 1.00 88.69 137 PRO A O 1
ATOM 1095 N N . ALA A 1 138 ? -14.284 -14.056 28.642 1.00 86.88 138 ALA A N 1
ATOM 1096 C CA . ALA A 1 138 ? -13.506 -14.901 27.737 1.00 86.88 138 ALA A CA 1
ATOM 1097 C C . ALA A 1 138 ? -12.729 -14.110 26.666 1.00 86.88 138 ALA A C 1
ATOM 1099 O O . ALA A 1 138 ? -11.679 -14.571 26.236 1.00 86.88 138 ALA A O 1
ATOM 1100 N N . LEU A 1 139 ? -13.195 -12.915 26.278 1.00 83.50 139 LEU A N 1
ATOM 1101 C CA . LEU A 1 139 ? -12.529 -12.076 25.270 1.00 83.50 139 LEU A CA 1
ATOM 1102 C C . LEU A 1 139 ? -11.238 -11.414 25.774 1.00 83.50 139 LEU A C 1
ATOM 1104 O O . LEU A 1 139 ? -10.462 -10.912 24.970 1.00 83.50 139 LEU A O 1
ATOM 1108 N N . LEU A 1 140 ? -11.019 -11.383 27.092 1.00 84.44 140 LEU A N 1
ATOM 1109 C CA . LEU A 1 140 ? -9.830 -10.786 27.710 1.00 84.44 140 LEU A CA 1
ATOM 1110 C C . LEU A 1 140 ? -8.764 -11.828 28.066 1.00 84.44 140 LEU A C 1
ATOM 1112 O O . LEU A 1 140 ? -7.713 -11.471 28.596 1.00 84.44 140 LEU A O 1
ATOM 1116 N N . ARG A 1 141 ? -9.037 -13.115 27.826 1.00 82.06 141 ARG A N 1
ATOM 1117 C CA . ARG A 1 141 ? -8.051 -14.168 28.060 1.00 82.06 141 ARG A CA 1
ATOM 1118 C C . ARG A 1 141 ? -7.043 -14.179 26.909 1.00 82.06 141 ARG A C 1
ATOM 1120 O O . ARG A 1 141 ? -7.455 -14.032 25.758 1.00 82.06 141 ARG A O 1
ATOM 1127 N N . PRO A 1 142 ? -5.743 -14.368 27.192 1.00 70.19 142 PRO A N 1
ATOM 1128 C CA . PRO A 1 142 ? -4.782 -14.638 26.136 1.00 70.19 142 PRO A CA 1
ATOM 1129 C C . PRO A 1 142 ? -5.203 -15.911 25.380 1.00 70.19 142 PRO A C 1
ATOM 1131 O O . PRO A 1 142 ? -5.812 -16.799 25.989 1.00 70.19 142 PRO A O 1
ATOM 1134 N N . PRO A 1 143 ? -4.918 -16.007 24.069 1.00 67.94 143 PRO A N 1
ATOM 1135 C CA . PRO A 1 143 ? -5.188 -17.226 23.320 1.00 67.94 143 PRO A CA 1
ATOM 1136 C C . PRO A 1 143 ? -4.452 -18.394 23.987 1.00 67.94 143 PRO A C 1
ATOM 1138 O O . PRO A 1 143 ? -3.272 -18.272 24.322 1.00 67.94 143 PRO A O 1
ATOM 1141 N N . SER A 1 144 ? -5.166 -19.494 24.236 1.00 68.31 144 SER A N 1
ATOM 1142 C CA . SER A 1 144 ? -4.550 -20.720 24.747 1.00 68.31 144 SER A CA 1
ATOM 1143 C C . SER A 1 144 ? -3.501 -21.230 23.748 1.00 68.31 144 SER A C 1
ATOM 1145 O O . SER A 1 144 ? -3.743 -21.109 22.544 1.00 68.31 144 SER A O 1
ATOM 1147 N N . PRO A 1 145 ? -2.354 -21.743 24.234 1.00 61.97 145 PRO A N 1
ATOM 1148 C CA . PRO A 1 145 ? -1.315 -22.325 23.388 1.00 61.97 145 PRO A CA 1
ATOM 1149 C C . PRO A 1 145 ? -1.815 -23.542 22.603 1.00 61.97 145 PRO A C 1
ATOM 1151 O O . PRO A 1 145 ? -2.752 -24.219 23.089 1.00 61.97 145 PRO A O 1
#

Foldseek 3Di:
DDDDPDDPPPPPPQDKDKDWFQDQVRDIDIDIDSDDPVPPQDQDLPDDLVRRDPPCRCRHPVNPHPPPDDPDDDPVRQVQADVQPSHHCPDVVVVCVDPVNVVSVVVVVVVVVVVVVVPDDPVNVVVVVVVCCVPPVVVVDDDDD

pLDDT: mean 75.69, std 13.03, range [39.81, 93.69]

Sequence (145 aa):
PGQHRRRPFYRRRGNSATWTVLGPQGLAISRTSNLPWEVQPRPLTTDRPAEVPKPFRGHTLTDRHPNDPAQLYNEEERRLLCPLCGVPEIHRGTHQAGALHRARESAAAARAVVLRLAAIDEQNLQRALAVVRRLRPALLRPPSP

Secondary structure (DSSP, 8-state):
----------------EEEEEE-TTS-EEEEEE-S-GGG-----TTS-TTTSPTTSTT--TTS--TTS------HHHHHTB-TTT-SB-SSHHHHHHSHHHHHHHHHHHHHHHHHHHHTS-HHHHHHHHHHHHHH-GGGGSPPP-

Radius of gyration: 26.26 Å; Cα contacts (8 Å, |Δi|>4): 105; chains: 1; bounding box: 46×56×90 Å

Organism: Ixodes ricinus (NCBI:txid34613)

Solvent-accessible surface area (backbone atoms only — not comparable to full-atom values): 9343 Å² total; per-residue (Å²): 136,84,83,79,78,76,73,78,81,75,74,77,83,70,60,70,48,73,50,75,42,57,32,87,82,73,47,78,48,72,50,76,42,69,54,60,81,93,72,50,93,66,82,50,74,81,55,54,59,86,75,32,59,83,91,45,45,82,43,43,76,79,52,64,26,91,81,55,74,76,86,82,64,55,77,72,59,50,71,61,24,39,88,85,74,75,42,73,59,92,51,56,72,64,47,61,70,30,69,69,47,46,53,47,50,54,51,52,52,52,50,53,51,51,54,52,57,72,67,54,52,69,68,60,53,52,53,52,49,54,51,39,57,72,77,45,48,75,78,75,53,76,82,79,131